Protein AF-A0A958KC50-F1 (afdb_monomer_lite)

Sequence (73 aa):
MIKPDHWIHKFGESGGIEPFVPSQVNPASYDVTLGDHWICPTREPEEFHCNSIILFPGEVVLATTREFVKLPR

Radius of gyration: 15.53 Å; chains: 1; bounding box: 33×26×42 Å

Foldseek 3Di:
DQDAQVVVVVCCVVVQKVPDDSVQGDGRDGDFAWAQWKAWPVDVVRTDGDPDDDDDPPTDMDTDTPMDGHDDD

Structure (mmCIF, N/CA/C/O backbone):
data_AF-A0A958KC50-F1
#
_entry.id   AF-A0A958KC50-F1
#
loop_
_atom_site.group_PDB
_atom_site.id
_atom_site.type_symbol
_atom_site.label_atom_id
_atom_site.label_alt_id
_atom_site.label_comp_id
_atom_site.label_asym_id
_atom_site.label_entity_id
_atom_site.label_seq_id
_atom_site.pdbx_PDB_ins_code
_atom_site.Cartn_x
_atom_site.Cartn_y
_atom_site.Cartn_z
_atom_site.occupancy
_atom_site.B_iso_or_equiv
_atom_site.auth_seq_id
_atom_site.auth_comp_id
_atom_site.auth_asym_id
_atom_site.auth_atom_id
_atom_site.pdbx_PDB_model_num
ATOM 1 N N . MET A 1 1 ? -4.252 10.631 -18.307 1.00 87.19 1 MET A N 1
ATOM 2 C CA . MET A 1 1 ? -4.178 9.328 -19.006 1.00 87.19 1 MET A CA 1
ATOM 3 C C . MET A 1 1 ? -3.716 8.288 -17.998 1.00 87.19 1 MET A C 1
ATOM 5 O O . MET A 1 1 ? -2.734 8.562 -17.317 1.00 87.19 1 MET A O 1
ATOM 9 N N . ILE A 1 2 ? -4.429 7.165 -17.864 1.00 95.06 2 ILE A N 1
ATOM 10 C CA . ILE A 1 2 ? -4.034 6.060 -16.970 1.00 95.06 2 ILE A CA 1
ATOM 11 C C . ILE A 1 2 ? -2.769 5.401 -17.535 1.00 95.06 2 ILE A C 1
ATOM 13 O O . ILE A 1 2 ? -2.632 5.285 -18.754 1.00 95.06 2 ILE A O 1
ATOM 17 N N . LYS A 1 3 ? -1.820 5.041 -16.666 1.00 96.88 3 LYS A N 1
ATOM 18 C CA . LYS A 1 3 ? -0.543 4.456 -17.081 1.00 96.88 3 LYS A CA 1
ATOM 19 C C . LYS A 1 3 ? -0.680 2.937 -17.254 1.00 96.88 3 LYS A C 1
ATOM 21 O O . LYS A 1 3 ? -1.213 2.300 -16.352 1.00 96.88 3 LYS A O 1
ATOM 26 N N . PRO A 1 4 ? -0.220 2.367 -18.381 1.00 98.19 4 PRO A N 1
ATOM 27 C CA . PRO A 1 4 ? -0.220 0.921 -18.588 1.00 98.19 4 PRO A CA 1
ATOM 28 C C . PRO A 1 4 ? 0.885 0.231 -17.776 1.00 98.19 4 PRO A C 1
ATOM 30 O O . PRO A 1 4 ? 1.878 0.859 -17.400 1.00 98.19 4 PRO A O 1
ATOM 33 N N . ASP A 1 5 ? 0.732 -1.073 -17.574 1.00 98.31 5 ASP A N 1
ATOM 34 C CA . ASP A 1 5 ? 1.672 -1.980 -16.903 1.00 98.31 5 ASP A CA 1
ATOM 35 C C . ASP A 1 5 ? 3.160 -1.741 -17.221 1.00 98.31 5 ASP A C 1
ATOM 37 O O . ASP A 1 5 ? 3.957 -1.525 -16.313 1.00 98.31 5 ASP A O 1
ATOM 41 N N . HIS A 1 6 ? 3.566 -1.695 -18.490 1.00 97.88 6 HIS A N 1
ATOM 42 C CA . HIS A 1 6 ? 4.965 -1.526 -18.894 1.00 97.88 6 HIS A CA 1
ATOM 43 C C . HIS A 1 6 ? 5.553 -0.174 -18.468 1.00 97.88 6 HIS A C 1
ATOM 45 O O . HIS A 1 6 ? 6.770 -0.040 -18.326 1.00 97.88 6 HIS A O 1
ATOM 51 N N . TRP A 1 7 ? 4.709 0.846 -18.286 1.00 97.88 7 TRP A N 1
ATOM 52 C CA . TRP A 1 7 ? 5.131 2.118 -17.709 1.00 97.88 7 TRP A CA 1
ATOM 53 C C . TRP A 1 7 ? 5.311 1.983 -16.196 1.00 97.88 7 TRP A C 1
ATOM 55 O O . TRP A 1 7 ? 6.309 2.465 -15.666 1.00 97.88 7 TRP A O 1
ATOM 65 N N . ILE A 1 8 ? 4.381 1.301 -15.518 1.00 98.25 8 ILE A N 1
ATOM 66 C CA . ILE A 1 8 ? 4.422 1.059 -14.069 1.00 98.25 8 ILE A CA 1
ATOM 67 C C . ILE A 1 8 ? 5.648 0.218 -13.698 1.00 98.25 8 ILE A C 1
ATOM 69 O O . ILE A 1 8 ? 6.340 0.569 -12.747 1.00 98.25 8 ILE A O 1
ATOM 73 N N . HIS A 1 9 ? 5.976 -0.811 -14.487 1.00 98.44 9 HIS A N 1
ATOM 74 C CA . HIS A 1 9 ? 7.207 -1.593 -14.339 1.00 98.44 9 HIS A CA 1
ATOM 75 C C . HIS A 1 9 ? 8.443 -0.696 -14.346 1.00 98.44 9 HIS A C 1
ATOM 77 O O . HIS A 1 9 ? 9.185 -0.664 -13.369 1.00 98.44 9 HIS A O 1
ATOM 83 N N . LYS A 1 10 ? 8.613 0.109 -15.402 1.00 98.00 10 LYS A N 1
ATOM 84 C CA . LYS A 1 10 ? 9.750 1.033 -15.512 1.00 98.00 10 LYS A CA 1
ATOM 85 C C . LYS A 1 10 ? 9.795 2.032 -14.359 1.00 98.00 10 LYS A C 1
ATOM 87 O O . LYS A 1 10 ? 10.870 2.340 -13.858 1.00 98.00 10 LYS A O 1
ATOM 92 N N . PHE A 1 11 ? 8.638 2.545 -13.947 1.00 97.88 11 PHE A N 1
ATOM 93 C CA . PHE A 1 11 ? 8.531 3.481 -12.835 1.00 97.88 11 PHE A CA 1
ATOM 94 C C . PHE A 1 11 ? 8.975 2.842 -11.510 1.00 97.88 11 PHE A C 1
ATOM 96 O O . PHE A 1 11 ? 9.841 3.399 -10.834 1.00 97.88 11 PHE A O 1
ATOM 103 N N . GLY A 1 12 ? 8.456 1.659 -11.175 1.00 97.69 12 GLY A N 1
ATOM 104 C CA . GLY A 1 12 ? 8.838 0.908 -9.979 1.00 97.69 12 GLY A CA 1
ATOM 105 C C . GLY A 1 12 ? 10.319 0.523 -9.968 1.00 97.69 12 GLY A C 1
ATOM 106 O O . GLY A 1 12 ? 11.021 0.823 -9.008 1.00 97.69 12 GLY A O 1
ATOM 107 N N . GLU A 1 13 ? 10.822 -0.036 -11.073 1.00 97.44 13 GLU A N 1
ATOM 108 C CA . GLU A 1 13 ? 12.236 -0.412 -11.250 1.00 97.44 13 GLU A CA 1
ATOM 109 C C . GLU A 1 13 ? 13.193 0.783 -11.131 1.00 97.44 13 GLU A C 1
ATOM 111 O O . GLU A 1 13 ? 14.335 0.624 -10.704 1.00 97.44 13 GLU A O 1
ATOM 116 N N . SER A 1 14 ? 12.730 1.991 -11.469 1.00 97.25 14 SER A N 1
ATOM 117 C CA . SER A 1 14 ? 13.509 3.228 -11.334 1.00 97.25 14 SER A CA 1
ATOM 118 C C . SER A 1 14 ? 13.525 3.832 -9.920 1.00 97.25 14 SER A C 1
ATOM 120 O O . SER A 1 14 ? 14.097 4.904 -9.731 1.00 97.25 14 SER A O 1
ATOM 122 N N . GLY A 1 15 ? 12.906 3.178 -8.928 1.00 97.38 15 GLY A N 1
ATOM 123 C CA . GLY A 1 15 ? 12.803 3.685 -7.550 1.00 97.38 15 GLY A CA 1
ATOM 124 C C . GLY A 1 15 ? 11.581 4.574 -7.298 1.00 97.38 15 GLY A C 1
ATOM 125 O O . GLY A 1 15 ? 11.525 5.299 -6.305 1.00 97.38 15 GLY A O 1
ATOM 126 N N . GLY A 1 16 ? 10.589 4.543 -8.192 1.00 97.69 16 GLY A N 1
ATOM 127 C CA . GLY A 1 16 ? 9.315 5.236 -8.001 1.00 97.69 16 GLY A CA 1
ATOM 128 C C . GLY A 1 16 ? 8.445 4.634 -6.893 1.00 97.69 16 GLY A C 1
ATOM 129 O O . GLY A 1 16 ? 7.578 5.322 -6.353 1.00 97.69 16 GLY A O 1
ATOM 130 N N . ILE A 1 17 ? 8.680 3.363 -6.549 1.00 98.19 17 ILE A N 1
ATOM 131 C CA . ILE A 1 17 ? 7.980 2.600 -5.509 1.00 98.19 17 ILE A CA 1
ATOM 132 C C . ILE A 1 17 ? 9.029 1.805 -4.724 1.00 98.19 17 ILE A C 1
ATOM 134 O O . ILE A 1 17 ? 9.841 1.107 -5.325 1.00 98.19 17 ILE A O 1
ATOM 138 N N . GLU A 1 18 ? 9.024 1.896 -3.395 1.00 97.62 18 GLU A N 1
ATOM 139 C CA . GLU A 1 18 ? 9.991 1.207 -2.530 1.00 97.62 18 GLU A CA 1
ATOM 140 C C . GLU A 1 18 ? 9.284 0.580 -1.309 1.00 97.62 18 GLU A C 1
ATOM 142 O O . GLU A 1 18 ? 8.748 1.330 -0.495 1.00 97.62 18 GLU A O 1
ATOM 147 N N . PRO A 1 19 ? 9.280 -0.760 -1.133 1.00 97.81 19 PRO A N 1
ATOM 148 C CA . PRO A 1 19 ? 9.794 -1.779 -2.053 1.00 97.81 19 PRO A CA 1
ATOM 149 C C . PRO A 1 19 ? 8.888 -1.971 -3.281 1.00 97.81 19 PRO A C 1
ATOM 151 O O . PRO A 1 19 ? 7.665 -1.957 -3.170 1.00 97.81 19 PRO A O 1
ATOM 154 N N . PHE A 1 20 ? 9.489 -2.204 -4.451 1.00 98.25 20 PHE A N 1
ATOM 155 C CA . PHE A 1 20 ? 8.759 -2.582 -5.663 1.00 98.25 20 PHE A CA 1
ATOM 156 C C . PHE A 1 20 ? 8.731 -4.105 -5.826 1.00 98.25 20 PHE A C 1
ATOM 158 O O . PHE A 1 20 ? 9.782 -4.750 -5.853 1.00 98.25 20 PHE A O 1
ATOM 165 N N . VAL A 1 21 ? 7.537 -4.681 -5.976 1.00 98.38 21 VAL A N 1
ATOM 166 C CA . VAL A 1 21 ? 7.342 -6.111 -6.237 1.00 98.38 21 VAL A CA 1
ATOM 167 C C . VAL A 1 21 ? 6.677 -6.276 -7.608 1.00 98.38 21 VAL A C 1
ATOM 169 O O . VAL A 1 21 ? 5.498 -5.956 -7.761 1.00 98.38 21 VAL A O 1
ATOM 172 N N . PRO A 1 22 ? 7.379 -6.819 -8.621 1.00 98.06 22 PRO A N 1
ATOM 173 C CA . PRO A 1 22 ? 6.843 -6.919 -9.980 1.00 98.06 22 PRO A CA 1
ATOM 174 C C . PRO A 1 22 ? 5.522 -7.689 -10.092 1.00 98.06 22 PRO A C 1
ATOM 176 O O . PRO A 1 22 ? 4.708 -7.379 -10.956 1.00 98.06 22 PRO A O 1
ATOM 179 N N . SER A 1 23 ? 5.278 -8.666 -9.213 1.00 98.38 23 SER A N 1
ATOM 180 C CA . SER A 1 23 ? 4.036 -9.451 -9.207 1.00 98.38 23 SER A CA 1
ATOM 181 C C . SER A 1 23 ? 2.805 -8.680 -8.714 1.00 98.38 23 SER A C 1
ATOM 183 O O . SER A 1 23 ? 1.710 -9.224 -8.777 1.00 98.38 23 SER A O 1
ATOM 185 N N . GLN A 1 24 ? 2.971 -7.455 -8.205 1.00 98.50 24 GLN A N 1
ATOM 186 C CA . GLN A 1 24 ? 1.872 -6.560 -7.819 1.00 98.50 24 GLN A CA 1
ATOM 187 C C . GLN A 1 24 ? 1.447 -5.614 -8.956 1.00 98.50 24 GLN A C 1
ATOM 189 O O . GLN A 1 24 ? 0.521 -4.818 -8.790 1.00 98.50 24 GLN A O 1
ATOM 194 N N . VAL A 1 25 ? 2.121 -5.666 -10.111 1.00 98.56 25 VAL A N 1
ATOM 195 C CA . VAL A 1 25 ? 1.726 -4.891 -11.290 1.00 98.56 25 VAL A CA 1
ATOM 196 C C . VAL A 1 25 ? 0.522 -5.548 -11.961 1.00 98.56 25 VAL A C 1
ATOM 198 O O . VAL A 1 25 ? 0.542 -6.724 -12.314 1.00 98.56 25 VAL A O 1
ATOM 201 N N . ASN A 1 26 ? -0.509 -4.742 -12.184 1.00 98.50 26 ASN A N 1
ATOM 202 C CA . ASN A 1 26 ? -1.713 -5.069 -12.937 1.00 98.50 26 ASN A CA 1
ATOM 203 C C . ASN A 1 26 ? -1.712 -4.305 -14.279 1.00 98.50 26 ASN A C 1
ATOM 205 O O . ASN A 1 26 ? -0.920 -3.373 -14.445 1.00 98.50 26 ASN A O 1
ATOM 209 N N . PRO A 1 27 ? -2.629 -4.604 -15.228 1.00 98.50 27 PRO A N 1
ATOM 210 C CA . PRO A 1 27 ? -2.627 -3.990 -16.565 1.00 98.50 27 PRO A CA 1
ATOM 211 C C . PRO A 1 27 ? -2.582 -2.453 -16.587 1.00 98.50 27 PRO A C 1
ATOM 213 O O . PRO A 1 27 ? -2.085 -1.855 -17.543 1.00 98.50 27 PRO A O 1
ATOM 216 N N . ALA A 1 28 ? -3.118 -1.806 -15.549 1.00 98.19 28 ALA A N 1
ATOM 217 C CA . ALA A 1 28 ? -3.172 -0.352 -15.429 1.00 98.19 28 ALA A CA 1
ATOM 218 C C . ALA A 1 28 ? -3.166 0.143 -13.964 1.00 98.19 28 ALA A C 1
ATOM 220 O O . ALA A 1 28 ? -3.680 1.224 -13.668 1.00 98.19 28 ALA A O 1
ATOM 221 N N . SER A 1 29 ? -2.632 -0.656 -13.036 1.00 98.25 29 SER A N 1
ATOM 222 C CA . SER A 1 29 ? -2.548 -0.324 -11.608 1.00 98.25 29 SER A CA 1
ATOM 223 C C . SER A 1 29 ? -1.395 -1.067 -10.929 1.00 98.25 29 SER A C 1
ATOM 225 O O . SER A 1 29 ? -0.767 -1.944 -11.520 1.00 98.25 29 SER A O 1
ATOM 227 N N . TYR A 1 30 ? -1.107 -0.696 -9.685 1.00 98.50 30 TYR A N 1
ATOM 228 C CA . TYR A 1 30 ? -0.155 -1.382 -8.822 1.00 98.50 30 TYR A CA 1
ATOM 229 C C . TYR A 1 30 ? -0.831 -1.649 -7.482 1.00 98.50 30 TYR A C 1
ATOM 231 O O . TYR A 1 30 ? -1.341 -0.710 -6.865 1.00 98.50 30 TYR A O 1
ATOM 239 N N . ASP A 1 31 ? -0.860 -2.907 -7.059 1.00 98.62 31 ASP A N 1
ATOM 240 C CA . ASP A 1 31 ? -1.415 -3.272 -5.760 1.00 98.62 31 ASP A CA 1
ATOM 241 C C . ASP A 1 31 ? -0.420 -2.891 -4.662 1.00 98.62 31 ASP A C 1
ATOM 243 O O . ASP A 1 31 ? 0.724 -3.336 -4.668 1.00 98.62 31 ASP A O 1
ATOM 247 N N . VAL A 1 32 ? -0.853 -2.070 -3.709 1.00 98.19 32 VAL A N 1
ATOM 248 C CA . VAL A 1 32 ? -0.075 -1.725 -2.508 1.00 98.19 32 VAL A CA 1
ATOM 249 C C . VAL A 1 32 ? -0.444 -2.642 -1.347 1.00 98.19 32 VAL A C 1
ATOM 251 O O . VAL A 1 32 ? -1.513 -3.257 -1.339 1.00 98.19 32 VAL A O 1
ATOM 254 N N . THR A 1 33 ? 0.426 -2.733 -0.347 1.00 98.06 33 THR A N 1
ATOM 255 C CA . THR A 1 33 ? 0.198 -3.547 0.847 1.00 98.06 33 THR A CA 1
ATOM 256 C C . THR A 1 33 ? -0.054 -2.699 2.082 1.00 98.06 33 THR A C 1
ATOM 258 O O . THR A 1 33 ? 0.408 -1.568 2.214 1.00 98.06 33 THR A O 1
ATOM 261 N N . LEU A 1 34 ? -0.802 -3.278 3.017 1.00 98.12 34 LEU A N 1
ATOM 262 C CA . LEU A 1 34 ? -1.186 -2.632 4.264 1.00 98.12 34 LEU A CA 1
ATOM 263 C C . LEU A 1 34 ? -0.045 -2.687 5.287 1.00 98.12 34 LEU A C 1
ATOM 265 O O . LEU A 1 34 ? 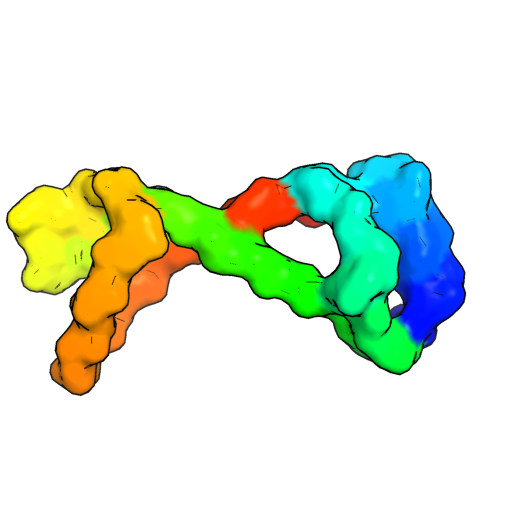0.499 -3.759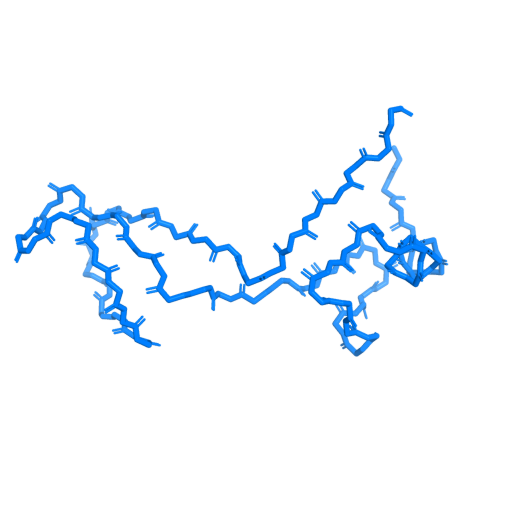 5.579 1.00 98.12 34 LEU A O 1
ATOM 269 N N . GLY A 1 35 ? 0.327 -1.523 5.811 1.00 97.38 35 GLY A N 1
ATOM 270 C CA . GLY A 1 35 ? 1.276 -1.365 6.906 1.00 97.38 35 GLY A CA 1
ATOM 271 C C . GLY A 1 35 ? 0.711 -1.812 8.251 1.00 97.38 35 GLY A C 1
ATOM 272 O O . GLY A 1 35 ? -0.415 -2.295 8.347 1.00 97.38 35 GLY A O 1
ATOM 273 N N . ASP A 1 36 ? 1.525 -1.673 9.290 1.00 97.69 36 ASP A N 1
ATOM 274 C CA . ASP A 1 36 ? 1.176 -2.049 10.662 1.00 97.69 36 ASP A CA 1
ATOM 275 C C . ASP A 1 36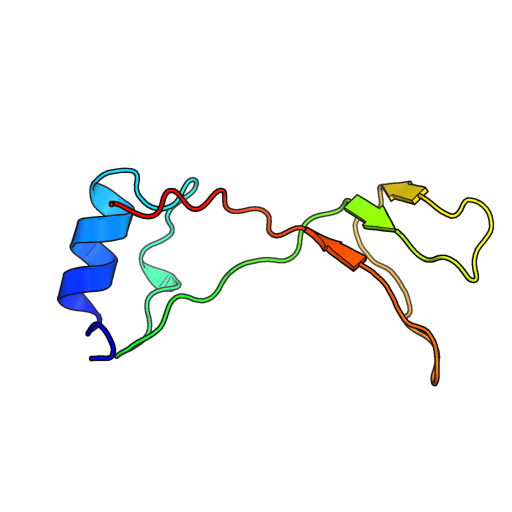 ? 0.857 -0.844 11.557 1.00 97.69 36 ASP A C 1
ATOM 277 O O . ASP A 1 36 ? 0.575 -1.035 12.736 1.00 97.69 36 ASP A O 1
ATOM 281 N N . HIS A 1 37 ? 0.906 0.374 11.012 1.00 97.94 37 HIS A N 1
ATOM 282 C CA . HIS A 1 37 ? 0.615 1.624 11.711 1.00 97.94 37 HIS A CA 1
ATOM 283 C C . HIS A 1 37 ? -0.834 2.046 11.487 1.00 97.94 37 HIS A C 1
ATOM 285 O O . HIS A 1 37 ? -1.292 2.153 10.343 1.00 97.94 37 HIS A O 1
ATOM 291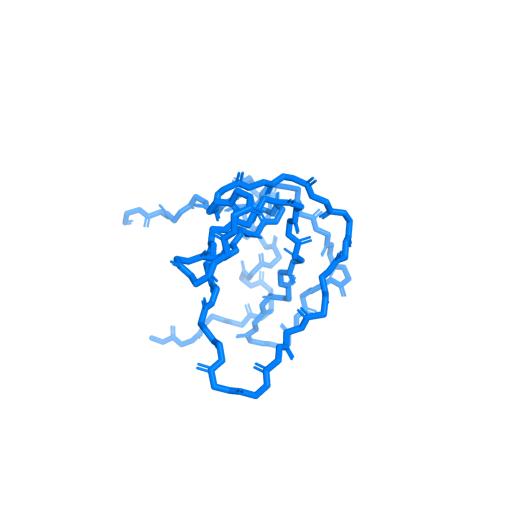 N N . TRP A 1 38 ? -1.535 2.293 12.591 1.00 97.25 38 TRP A N 1
ATOM 292 C CA . TRP A 1 38 ? -2.961 2.584 12.616 1.00 97.25 38 TRP A CA 1
ATOM 293 C C . TRP A 1 38 ? -3.243 3.814 13.467 1.00 97.25 38 TRP A C 1
ATOM 295 O O . TRP A 1 38 ? -2.673 3.969 14.548 1.00 97.25 38 TRP A O 1
ATOM 305 N N . ILE A 1 39 ? -4.184 4.638 13.008 1.00 97.06 39 ILE A N 1
ATOM 306 C CA . ILE A 1 39 ? -4.753 5.744 13.783 1.00 97.06 39 ILE A CA 1
ATOM 307 C C . ILE A 1 39 ? -6.273 5.595 13.755 1.00 97.06 39 ILE A C 1
ATOM 309 O O . ILE A 1 39 ? -6.903 5.696 12.699 1.00 97.06 39 ILE A O 1
ATOM 313 N N . CYS A 1 40 ? -6.868 5.318 14.910 1.00 95.00 40 CYS A N 1
ATOM 314 C CA . CYS A 1 40 ? -8.296 5.094 15.085 1.00 95.00 40 CYS A CA 1
ATOM 315 C C . CYS A 1 40 ? -8.841 6.023 16.186 1.00 95.00 40 CYS A C 1
ATOM 317 O O . CYS A 1 40 ? -8.758 5.676 17.364 1.00 95.00 40 CYS A O 1
ATOM 319 N N . PRO A 1 41 ? -9.452 7.170 15.822 1.00 92.44 41 PRO A N 1
ATOM 320 C CA . PRO A 1 41 ? -9.922 8.186 16.778 1.00 92.44 41 P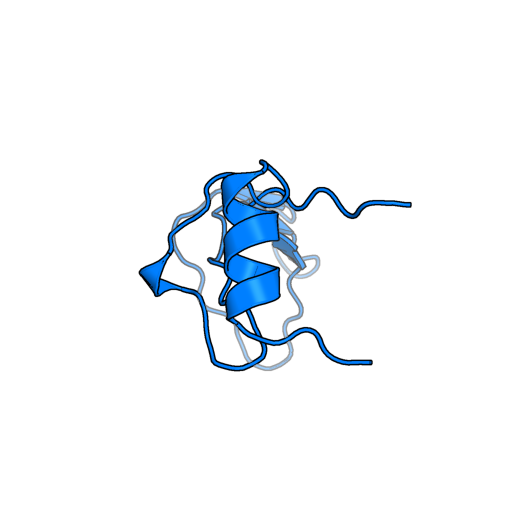RO A CA 1
ATOM 321 C C . PRO A 1 41 ? -10.963 7.701 17.797 1.00 92.44 41 PRO A C 1
ATOM 323 O O . PRO A 1 41 ? -11.261 8.386 18.769 1.00 92.44 41 PRO A O 1
ATOM 326 N N . THR A 1 42 ? -11.573 6.539 17.559 1.00 91.19 42 THR A N 1
ATOM 327 C CA . THR A 1 42 ? -12.598 5.941 18.423 1.00 91.19 42 THR A CA 1
ATOM 328 C C . THR A 1 42 ? -12.034 4.930 19.425 1.00 91.19 42 THR A C 1
ATOM 330 O O . THR A 1 42 ? -12.815 4.274 20.116 1.00 91.19 42 THR A O 1
ATOM 333 N N . ARG A 1 43 ? -10.707 4.757 19.495 1.00 89.31 43 ARG A N 1
ATOM 334 C CA . ARG A 1 43 ? -10.034 3.753 20.335 1.00 89.31 43 ARG A CA 1
ATOM 335 C C . ARG A 1 43 ? -9.043 4.378 21.310 1.00 89.31 43 ARG A C 1
ATOM 337 O O . ARG A 1 43 ? -8.604 5.504 21.129 1.00 89.31 43 ARG A O 1
ATOM 344 N N . GLU A 1 44 ? -8.692 3.599 22.331 1.00 90.62 44 GLU A N 1
ATOM 345 C CA . GLU A 1 44 ? -7.668 3.922 23.325 1.00 90.62 44 GLU A CA 1
ATOM 346 C C . GLU A 1 44 ? -6.673 2.743 23.408 1.00 90.62 44 GLU A C 1
ATOM 348 O O . GLU A 1 44 ? -7.079 1.644 23.807 1.00 90.62 44 GLU A O 1
ATOM 353 N N . PRO A 1 45 ? -5.398 2.914 23.015 1.00 91.62 45 PRO A N 1
ATOM 354 C CA . PRO A 1 45 ? -4.818 4.132 22.440 1.00 91.62 45 PRO A CA 1
ATOM 355 C C . PRO A 1 45 ? -5.371 4.453 21.041 1.00 91.62 45 PRO A C 1
ATOM 357 O O . PRO A 1 45 ? -5.752 3.550 20.293 1.00 91.62 45 PRO A O 1
ATOM 360 N N . GLU A 1 46 ? -5.390 5.741 20.688 1.00 94.56 46 GLU A N 1
ATOM 361 C CA . GLU A 1 46 ? -5.819 6.216 19.362 1.00 94.56 46 GLU A CA 1
ATOM 362 C C . GLU A 1 46 ? -4.839 5.784 18.258 1.00 94.56 46 GLU A C 1
ATOM 364 O O . GLU A 1 46 ? -5.255 5.364 17.180 1.00 94.56 46 GLU A O 1
ATOM 369 N N . GLU A 1 47 ? -3.536 5.844 18.532 1.00 97.12 47 GLU A N 1
ATOM 370 C CA . GLU A 1 47 ? -2.464 5.494 17.600 1.00 97.12 47 GLU A CA 1
ATOM 371 C C . GLU A 1 47 ? -1.687 4.282 18.117 1.00 97.12 47 GLU A C 1
ATOM 373 O O . GLU A 1 47 ? -1.271 4.238 19.278 1.00 97.12 47 GLU A O 1
ATOM 378 N N . PHE A 1 48 ? -1.498 3.274 17.265 1.00 95.94 48 PHE A N 1
ATOM 379 C CA . PHE A 1 48 ? -0.834 2.036 17.664 1.00 95.94 48 PHE A CA 1
ATOM 380 C C . PHE A 1 48 ? -0.256 1.261 16.478 1.00 95.94 48 PHE A C 1
ATOM 382 O O . PHE A 1 48 ? -0.655 1.437 15.325 1.00 95.94 48 PHE A O 1
ATOM 389 N N . HIS A 1 49 ? 0.673 0.350 16.789 1.00 97.19 49 HIS A N 1
ATOM 390 C CA . HIS A 1 49 ? 1.230 -0.604 15.834 1.00 97.19 49 HIS A CA 1
ATOM 391 C C . HIS A 1 49 ? 0.735 -2.021 16.112 1.00 97.19 49 HIS A C 1
ATOM 393 O O . HIS A 1 49 ? 0.841 -2.513 17.237 1.00 97.19 49 HIS A O 1
ATOM 399 N N . CYS A 1 50 ? 0.215 -2.697 15.088 1.00 95.62 50 CYS A N 1
ATOM 400 C CA . CYS A 1 50 ? -0.107 -4.120 15.157 1.00 95.62 50 CYS A CA 1
ATOM 401 C C . CYS A 1 50 ? -0.249 -4.750 13.763 1.00 95.62 50 CYS A C 1
ATOM 403 O O . CYS A 1 50 ? -0.567 -4.083 12.782 1.00 95.62 50 CYS A O 1
ATOM 405 N N . ASN A 1 51 ? -0.073 -6.072 13.688 1.00 95.81 51 ASN A N 1
ATOM 406 C CA . ASN A 1 51 ? -0.128 -6.816 12.423 1.00 95.81 51 ASN A CA 1
ATOM 407 C C . ASN A 1 51 ? -1.553 -7.016 11.877 1.00 95.81 51 ASN A C 1
ATOM 409 O O . ASN A 1 51 ? -1.720 -7.420 10.728 1.00 95.81 51 ASN A O 1
ATOM 413 N N . SER A 1 52 ? -2.576 -6.806 12.705 1.00 95.25 52 SER A N 1
ATOM 414 C CA . SER A 1 52 ? -3.974 -7.022 12.342 1.00 95.25 52 SER A CA 1
ATOM 415 C C . SER A 1 52 ? -4.898 -6.277 13.293 1.00 95.25 52 SER A C 1
ATOM 417 O O . SER A 1 52 ? -4.679 -6.310 14.504 1.00 95.25 52 SER A O 1
ATOM 419 N N . ILE A 1 53 ? -5.984 -5.727 12.758 1.00 94.50 53 ILE A N 1
ATOM 420 C CA . ILE A 1 53 ? -7.082 -5.161 13.541 1.00 94.50 53 ILE A CA 1
ATOM 421 C C . ILE A 1 53 ? -8.410 -5.781 13.118 1.00 94.50 53 ILE A C 1
ATOM 423 O O . ILE A 1 53 ? -8.590 -6.182 11.970 1.00 94.50 53 ILE A O 1
ATOM 427 N N . ILE A 1 54 ? -9.365 -5.814 14.043 1.00 94.88 54 ILE A N 1
ATOM 428 C CA . ILE A 1 54 ? -10.783 -5.954 13.704 1.00 94.88 54 ILE A CA 1
ATOM 429 C C . ILE A 1 54 ? -11.289 -4.540 13.433 1.00 94.88 54 ILE A C 1
ATOM 431 O O . ILE A 1 54 ? -11.050 -3.684 14.275 1.00 94.88 54 ILE A O 1
ATOM 435 N N . LEU A 1 55 ? -11.956 -4.283 12.307 1.00 94.44 55 LEU A N 1
ATOM 436 C CA . LEU A 1 55 ? -12.640 -3.012 12.041 1.00 94.44 55 LEU A CA 1
ATOM 437 C C . LEU A 1 55 ? -14.142 -3.218 12.260 1.00 94.44 55 LEU A C 1
ATOM 439 O O . LEU A 1 55 ? -14.768 -4.000 11.542 1.00 94.44 55 LEU A O 1
ATOM 443 N N . PHE A 1 56 ? -14.709 -2.572 13.276 1.00 93.88 56 PHE A N 1
ATOM 444 C CA . PHE A 1 56 ? -16.125 -2.711 13.600 1.00 93.88 56 PHE A CA 1
ATOM 445 C C . PHE A 1 56 ? -16.994 -1.838 12.679 1.00 93.88 56 PHE A C 1
ATOM 447 O O . PHE A 1 56 ? -16.537 -0.810 12.174 1.00 93.88 56 PHE A O 1
ATOM 454 N N . PRO A 1 57 ? -18.265 -2.215 12.442 1.00 95.38 57 PRO A N 1
ATOM 455 C CA . PRO A 1 57 ? -19.175 -1.411 11.633 1.00 95.38 57 PRO A CA 1
ATOM 456 C C . PRO A 1 57 ? -19.282 0.033 12.143 1.00 95.38 57 PRO A C 1
ATOM 458 O O . PRO A 1 57 ? -19.569 0.259 13.316 1.00 95.38 57 PRO A O 1
ATOM 461 N N . GLY A 1 58 ? -19.080 1.001 11.247 1.00 91.31 58 GLY A N 1
ATOM 462 C CA . GLY A 1 58 ? -19.148 2.431 11.560 1.00 91.31 58 GLY A CA 1
ATOM 463 C C . GLY A 1 58 ? -17.847 3.048 12.083 1.00 91.31 58 GLY A C 1
ATOM 464 O O . GLY A 1 58 ? -17.792 4.267 12.221 1.00 91.31 58 GLY A O 1
ATOM 465 N N . GLU A 1 59 ? -16.801 2.255 12.334 1.00 92.81 59 GLU A N 1
ATOM 466 C CA . GLU A 1 59 ? -15.476 2.796 12.644 1.00 92.81 59 GLU A CA 1
ATOM 467 C C . GLU A 1 59 ? -14.780 3.346 11.393 1.00 92.81 59 GLU A C 1
ATOM 469 O O . GLU A 1 59 ? -14.947 2.850 10.276 1.00 92.81 59 GLU A O 1
ATOM 474 N N . VAL A 1 60 ? -13.943 4.358 11.612 1.00 93.00 60 VAL A N 1
ATOM 475 C CA . VAL A 1 60 ? -13.035 4.918 10.612 1.00 93.00 60 VAL A CA 1
ATOM 476 C C . VAL A 1 60 ? -11.618 4.815 11.162 1.00 93.00 60 VAL A C 1
ATOM 478 O O . VAL A 1 60 ? -11.367 5.129 12.326 1.00 93.00 60 VAL A O 1
ATOM 481 N N . VAL A 1 61 ? -10.693 4.360 10.322 1.00 95.81 61 VAL A N 1
ATOM 482 C CA . VAL A 1 61 ? -9.280 4.187 10.665 1.00 95.81 61 VAL A CA 1
ATOM 483 C C . VAL A 1 61 ? -8.417 4.745 9.541 1.00 95.81 61 VAL A C 1
ATOM 485 O O . VAL A 1 61 ? -8.744 4.591 8.363 1.00 95.81 61 VAL A O 1
ATOM 488 N N . LEU A 1 62 ? -7.317 5.395 9.904 1.00 97.50 62 LEU A N 1
ATOM 489 C CA . LEU A 1 62 ? -6.235 5.718 8.984 1.00 97.50 62 LEU A CA 1
ATOM 490 C C . LEU A 1 62 ? -5.174 4.623 9.086 1.00 97.50 62 LEU A C 1
ATOM 492 O O . LEU A 1 62 ? -4.819 4.194 10.184 1.00 97.50 62 LEU A O 1
ATOM 496 N N . ALA A 1 63 ? -4.672 4.186 7.938 1.00 97.00 63 ALA A N 1
ATOM 497 C CA . ALA A 1 63 ? -3.596 3.213 7.837 1.00 97.00 63 ALA A CA 1
ATOM 498 C C . ALA A 1 63 ? -2.573 3.684 6.805 1.00 97.00 63 ALA A C 1
ATOM 500 O O . ALA A 1 63 ? -2.885 4.495 5.928 1.00 97.00 63 ALA A O 1
ATOM 501 N N . THR A 1 64 ? -1.361 3.151 6.897 1.00 96.50 64 THR A N 1
ATOM 502 C CA . THR A 1 64 ? -0.295 3.425 5.930 1.00 96.50 64 THR A CA 1
ATOM 503 C C . THR A 1 64 ? -0.115 2.271 4.951 1.00 96.50 64 THR A C 1
ATOM 505 O O . THR A 1 64 ? -0.380 1.113 5.278 1.00 96.50 64 THR A O 1
ATOM 508 N N . THR A 1 65 ? 0.387 2.569 3.755 1.00 98.00 65 THR A N 1
ATOM 509 C CA . THR A 1 65 ? 0.985 1.556 2.879 1.00 98.00 65 THR A CA 1
ATOM 510 C C . THR A 1 65 ? 2.352 1.135 3.417 1.00 98.00 65 THR A C 1
ATOM 512 O O . THR A 1 65 ? 3.000 1.909 4.129 1.00 98.00 65 THR A O 1
ATOM 515 N N . ARG A 1 66 ? 2.816 -0.077 3.082 1.00 97.81 66 ARG A N 1
ATOM 516 C CA . ARG A 1 66 ? 4.225 -0.462 3.322 1.00 97.81 66 ARG A CA 1
ATOM 517 C C . ARG A 1 66 ? 5.158 0.162 2.297 1.00 97.81 66 ARG A C 1
ATOM 519 O O . ARG A 1 66 ? 6.334 0.372 2.575 1.00 97.81 66 ARG A O 1
ATOM 526 N N . GLU A 1 67 ? 4.639 0.413 1.105 1.00 98.38 67 GLU A N 1
ATOM 527 C CA . GLU A 1 67 ? 5.370 1.026 0.016 1.00 98.38 67 GLU A CA 1
ATOM 528 C C . GLU A 1 67 ? 5.446 2.540 0.204 1.00 98.38 67 GLU A C 1
ATOM 530 O O . GLU A 1 67 ? 4.456 3.206 0.516 1.00 98.38 67 GLU A O 1
ATOM 535 N N . PHE A 1 68 ? 6.625 3.089 -0.066 1.00 97.81 68 PHE A N 1
ATOM 536 C CA . PHE A 1 68 ? 6.856 4.507 -0.258 1.00 97.81 68 PHE A CA 1
ATOM 537 C C . PHE A 1 68 ? 6.798 4.837 -1.753 1.00 97.81 68 PHE A C 1
ATOM 539 O O . PHE A 1 68 ? 7.521 4.241 -2.553 1.00 97.81 68 PHE A O 1
ATOM 546 N N . VAL A 1 69 ? 5.947 5.793 -2.141 1.00 97.50 69 VAL A N 1
ATOM 547 C CA . VAL A 1 69 ? 5.721 6.165 -3.548 1.00 97.50 69 VAL A CA 1
ATOM 548 C C . VAL A 1 69 ? 6.280 7.561 -3.832 1.00 97.50 69 VAL A C 1
ATOM 550 O O . VAL A 1 69 ? 5.855 8.549 -3.233 1.00 97.50 69 VAL A O 1
ATOM 553 N N . LYS A 1 70 ? 7.210 7.657 -4.788 1.00 96.88 70 LYS A N 1
ATOM 554 C CA . LYS A 1 70 ? 7.874 8.898 -5.225 1.00 96.88 70 LYS A CA 1
ATOM 555 C C . LYS A 1 70 ? 7.336 9.330 -6.586 1.00 96.88 70 LYS A C 1
ATOM 557 O O . LYS A 1 70 ? 7.832 8.895 -7.624 1.00 96.88 70 LYS A O 1
ATOM 562 N N . LEU A 1 71 ? 6.323 10.196 -6.603 1.00 94.38 71 LEU A N 1
ATOM 563 C CA . LEU A 1 71 ? 5.778 10.702 -7.865 1.00 94.38 71 LEU A CA 1
ATOM 564 C C . LEU A 1 71 ? 6.740 11.715 -8.521 1.00 94.38 71 LEU A C 1
ATOM 566 O O . LEU A 1 71 ? 7.207 12.637 -7.846 1.00 94.38 71 LEU A O 1
ATOM 570 N N . PRO A 1 72 ? 7.032 11.578 -9.828 1.00 87.75 72 PRO A N 1
ATOM 571 C CA . PRO A 1 72 ? 7.793 12.574 -10.571 1.00 87.75 72 PRO A CA 1
ATOM 572 C C . PRO A 1 72 ? 6.959 13.852 -10.750 1.00 87.75 72 PRO A C 1
ATOM 574 O O . PRO A 1 72 ? 5.727 13.801 -10.740 1.00 87.75 72 PRO A O 1
ATOM 577 N N . ARG A 1 73 ? 7.642 14.993 -10.903 1.00 81.94 73 ARG A N 1
ATOM 578 C CA . ARG 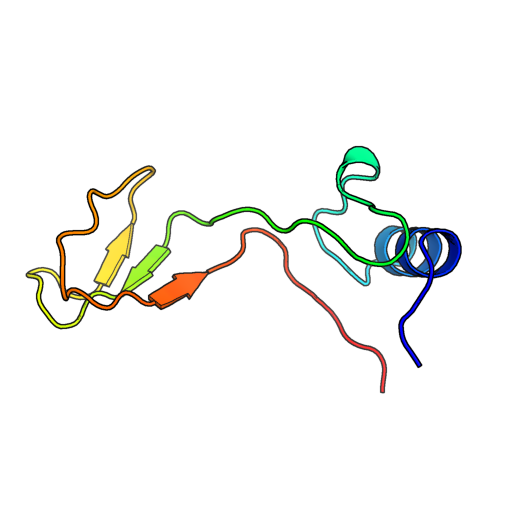A 1 73 ? 7.007 16.284 -11.211 1.00 81.94 73 ARG A CA 1
ATOM 579 C C . ARG A 1 73 ? 6.504 16.350 -12.649 1.00 81.94 73 ARG A C 1
ATOM 581 O O . ARG A 1 73 ? 7.168 15.752 -13.525 1.00 81.94 73 ARG A O 1
#

Secondary structure (DSSP, 8-state):
-PPPHHHHHHHIIIIIEES--GGGEETTEE---EEEEEE-TTSSSSEEE-S-----TT---EEEESSEE----

pLDDT: mean 96.12, std 3.11, range [81.94, 98.62]